Protein AF-A0A6P8Z486-F1 (afdb_monomer_lite)

Sequence (85 aa):
MKPSVPLLVAATLTLLWSAASGDAPTANKCNMVCGRNYDPVCGEDQGVQKTFSNRCMMEYYNCLKGTDFVIVILDECANEEKLPF

pLDDT: mean 78.85, std 20.6, range [38.94, 98.25]

InterPro domains:
  IPR002350 Kazal domain [PF00050] (32-71)
  IPR002350 Kazal domain [PS51465] (24-79)
  IPR002350 Kazal domain [SM00280] (29-77)
  IPR036058 Kazal domain superfamily [SSF100895] (25-77)

Radius of gyration: 22.07 Å; chains: 1; bounding box: 37×38×62 Å

Foldseek 3Di:
DDDDDDPPPPPDPDDPPDDPDPPPPPPPQQPDDDDPAQFWFWWDFPNDIFIDSDPSRVVSCCRVVVTDTDTPGSHGDPPPPPPDD

Secondary structure (DSSP, 8-state):
------TTTTS--SSS----------S-TT----------EEEEETTEEEEESSHHHHHHHHHHHT---EEEESS--TT------

Structure (mmCIF, N/CA/C/O backbone):
data_AF-A0A6P8Z486-F1
#
_entry.id   AF-A0A6P8Z486-F1
#
loop_
_atom_site.group_PDB
_atom_site.id
_atom_site.type_symbol
_atom_site.label_atom_id
_atom_site.label_alt_id
_atom_site.label_comp_id
_atom_site.label_asym_id
_atom_site.label_entity_id
_atom_site.label_seq_id
_atom_site.pdbx_PDB_ins_code
_atom_site.Cartn_x
_atom_site.Cartn_y
_atom_site.Cartn_z
_atom_site.occupancy
_atom_site.B_iso_or_equiv
_atom_site.auth_seq_id
_atom_site.auth_comp_id
_atom_site.auth_asym_id
_atom_site.auth_atom_id
_atom_site.pdbx_PDB_model_num
ATOM 1 N N . MET A 1 1 ? -26.020 -5.622 24.229 1.00 39.22 1 MET A N 1
ATOM 2 C CA . MET A 1 1 ? -26.586 -6.210 25.465 1.00 39.22 1 MET A CA 1
ATOM 3 C C . MET A 1 1 ? -25.487 -6.205 26.516 1.00 39.22 1 MET A C 1
ATOM 5 O O . MET A 1 1 ? -24.462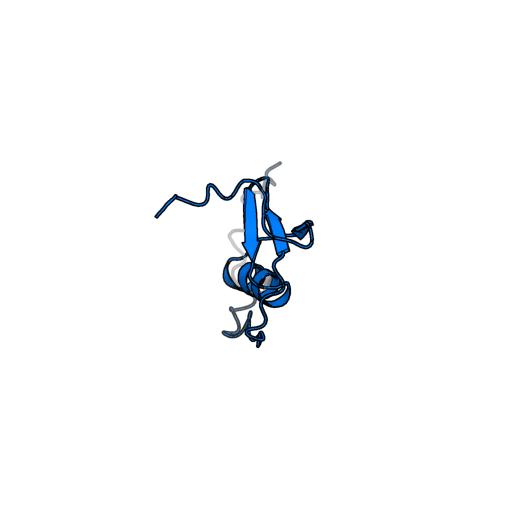 -6.837 26.311 1.00 39.22 1 MET A O 1
ATOM 9 N N . LYS A 1 2 ? -25.623 -5.358 27.538 1.00 38.94 2 LYS A N 1
ATOM 10 C CA . LYS A 1 2 ? -24.589 -5.069 28.545 1.00 38.94 2 LYS A CA 1
ATOM 11 C C . LYS A 1 2 ? -24.694 -6.136 29.647 1.00 38.94 2 LYS A C 1
ATOM 13 O O . LYS A 1 2 ? -25.804 -6.303 30.148 1.00 38.94 2 LYS A O 1
ATOM 18 N N . PRO A 1 3 ? -23.634 -6.890 29.991 1.00 44.25 3 PRO A N 1
ATOM 19 C CA . PRO A 1 3 ? -23.750 -7.916 31.016 1.00 44.25 3 PRO A CA 1
ATOM 20 C C . PRO A 1 3 ? -23.882 -7.243 32.384 1.00 44.25 3 PRO A C 1
ATOM 22 O O . PRO A 1 3 ? -23.040 -6.443 32.791 1.00 44.25 3 PRO A O 1
ATOM 25 N N . SER A 1 4 ? -24.978 -7.542 33.071 1.00 50.31 4 SER A N 1
ATOM 26 C CA . SER A 1 4 ? -25.240 -7.125 34.444 1.00 50.31 4 SER A CA 1
ATOM 27 C C . SER A 1 4 ? -24.312 -7.899 35.379 1.00 50.31 4 SER A C 1
ATOM 29 O O . SER A 1 4 ? -24.594 -9.044 35.725 1.00 50.31 4 SER A O 1
ATOM 31 N N . VAL A 1 5 ? -23.180 -7.304 35.761 1.00 54.38 5 VAL A N 1
ATOM 32 C CA . VAL A 1 5 ? -22.265 -7.898 36.747 1.00 54.38 5 VAL A CA 1
ATOM 33 C C . VAL A 1 5 ? -22.824 -7.611 38.150 1.00 54.38 5 VAL A C 1
ATOM 35 O O . VAL A 1 5 ? -23.001 -6.439 38.489 1.00 54.38 5 VAL A O 1
ATOM 38 N N . PRO A 1 6 ? -23.156 -8.632 38.964 1.00 44.00 6 PRO A N 1
ATOM 39 C CA . PRO A 1 6 ? -23.742 -8.421 40.282 1.00 44.00 6 PRO A CA 1
ATOM 40 C C . PRO A 1 6 ? -22.710 -7.817 41.241 1.00 44.00 6 PRO A C 1
ATOM 42 O O . PRO A 1 6 ? -21.546 -8.213 41.270 1.00 44.00 6 PRO A O 1
ATOM 45 N N . LEU A 1 7 ? -23.171 -6.859 42.046 1.00 48.00 7 LEU A N 1
ATOM 46 C CA . LEU A 1 7 ? -22.401 -5.920 42.873 1.00 48.00 7 LEU A CA 1
ATOM 47 C C . LEU A 1 7 ? -21.536 -6.541 44.001 1.00 48.00 7 LEU A C 1
ATOM 49 O O . LEU A 1 7 ? -21.044 -5.811 44.853 1.00 48.00 7 LEU A O 1
ATOM 53 N N . LEU A 1 8 ? -21.367 -7.866 44.052 1.00 46.94 8 LEU A N 1
ATOM 54 C CA . LEU A 1 8 ? -20.739 -8.574 45.179 1.00 46.94 8 LEU A CA 1
ATOM 55 C C . LEU A 1 8 ? -19.291 -9.028 44.934 1.00 46.94 8 LEU A C 1
ATOM 57 O O . LEU A 1 8 ? -18.631 -9.466 45.871 1.00 46.94 8 LEU A O 1
ATOM 61 N N . VAL A 1 9 ? -18.745 -8.878 43.724 1.00 50.91 9 VAL A N 1
ATOM 62 C CA . VAL A 1 9 ? -17.360 -9.297 43.412 1.00 50.91 9 VAL A CA 1
ATOM 63 C C . VAL A 1 9 ? -16.358 -8.152 43.630 1.00 50.91 9 VAL A C 1
ATOM 65 O O . VAL A 1 9 ? -15.500 -7.886 42.797 1.00 50.91 9 VAL A O 1
ATOM 68 N N . ALA A 1 10 ? -16.488 -7.428 44.744 1.00 51.72 10 ALA A N 1
ATOM 69 C CA . ALA A 1 10 ? -15.589 -6.324 45.104 1.00 51.72 10 ALA A CA 1
ATOM 70 C C . ALA A 1 10 ? -14.637 -6.657 46.273 1.00 51.72 10 ALA A C 1
ATOM 72 O O . ALA A 1 10 ? -13.809 -5.825 46.629 1.00 51.72 10 ALA A O 1
ATOM 73 N N . ALA A 1 11 ? -14.721 -7.858 46.866 1.00 50.91 11 ALA A N 1
ATOM 74 C CA . ALA A 1 11 ? -14.020 -8.190 48.117 1.00 50.91 11 ALA A CA 1
ATOM 75 C C . ALA A 1 11 ? -13.029 -9.375 48.046 1.00 50.91 11 ALA A C 1
ATOM 77 O O . ALA A 1 11 ? -12.555 -9.830 49.082 1.00 50.91 11 ALA A O 1
ATOM 78 N N . THR A 1 12 ? -12.658 -9.854 46.853 1.00 54.75 12 THR A N 1
ATOM 79 C CA . THR A 1 12 ? -11.547 -10.814 46.670 1.00 54.75 12 THR A CA 1
ATOM 80 C C . THR A 1 12 ? -10.495 -10.210 45.747 1.00 54.75 12 THR A C 1
ATOM 82 O O . THR A 1 12 ? -10.395 -10.544 44.565 1.00 54.75 12 THR A O 1
ATOM 85 N N . LEU A 1 13 ? -9.743 -9.249 46.281 1.00 59.44 13 LEU A N 1
ATOM 86 C CA . LEU A 1 13 ? -8.552 -8.721 45.628 1.00 59.44 13 LEU A CA 1
ATOM 87 C C . LEU A 1 13 ? -7.512 -9.852 45.498 1.00 59.44 13 LEU A C 1
ATOM 89 O O . LEU A 1 13 ? -7.239 -10.555 46.465 1.00 59.44 13 LEU A O 1
ATOM 93 N N . THR A 1 14 ? -6.927 -9.969 44.304 1.00 56.41 14 THR A N 1
ATOM 94 C CA . THR A 1 14 ? -5.700 -10.717 43.969 1.00 56.41 14 THR A CA 1
ATOM 95 C C . THR A 1 14 ? -5.731 -12.238 44.159 1.00 56.41 14 THR A C 1
ATOM 97 O O . THR A 1 14 ? -5.396 -12.715 45.232 1.00 56.41 14 THR A O 1
ATOM 100 N N . LEU A 1 15 ? -6.056 -12.984 43.092 1.00 60.84 15 LEU A N 1
ATOM 101 C CA . LEU A 1 15 ? -5.392 -14.221 42.616 1.00 60.84 15 LEU A CA 1
ATOM 102 C C . LEU A 1 15 ? -6.364 -14.971 41.679 1.00 60.84 15 LEU A C 1
ATOM 104 O O . LEU A 1 15 ? -7.254 -15.650 42.169 1.00 60.84 15 LEU A O 1
ATOM 108 N N . LEU A 1 16 ? -6.145 -14.893 40.355 1.00 62.62 16 LEU A N 1
ATOM 109 C CA . LEU A 1 16 ? -6.836 -15.630 39.262 1.00 62.62 16 LEU A CA 1
ATOM 110 C C . LEU A 1 16 ? -7.843 -14.850 38.379 1.00 62.62 16 LEU A C 1
ATOM 112 O O . LEU A 1 16 ? -8.825 -15.404 37.902 1.00 62.62 16 LEU A O 1
ATOM 116 N N . TRP A 1 17 ? -7.528 -13.604 38.018 1.00 55.56 17 TRP A N 1
ATOM 117 C CA . TRP A 1 17 ? -7.629 -13.204 36.602 1.00 55.56 17 TRP A CA 1
ATOM 118 C C . TRP A 1 17 ? -6.312 -12.537 36.233 1.00 55.56 17 TRP A C 1
ATOM 120 O O . TRP A 1 17 ? -6.178 -11.316 36.203 1.00 55.56 17 TRP A O 1
ATOM 130 N N . SER A 1 18 ? -5.303 -13.360 35.981 1.00 52.44 18 SER A N 1
ATOM 131 C CA . SER A 1 18 ? -4.107 -12.898 35.294 1.00 52.44 18 SER A CA 1
ATOM 132 C C . SER A 1 18 ? -4.309 -13.100 33.796 1.00 52.44 18 SER A C 1
ATOM 134 O O . SER A 1 18 ? -4.603 -14.204 33.355 1.00 52.44 18 SER A O 1
ATOM 136 N N . ALA A 1 19 ? -4.134 -12.000 33.062 1.00 58.50 19 ALA A N 1
ATOM 137 C CA . ALA A 1 19 ? -3.913 -11.912 31.622 1.00 58.50 19 ALA A CA 1
ATOM 138 C C . ALA A 1 19 ? -5.064 -12.368 30.702 1.00 58.50 19 ALA A C 1
ATOM 140 O O . ALA A 1 19 ? -5.035 -13.449 30.126 1.00 58.50 19 ALA A O 1
ATOM 141 N N . ALA A 1 20 ? -5.993 -11.451 30.403 1.00 53.72 20 ALA A N 1
ATOM 142 C CA . ALA A 1 20 ? -6.240 -11.236 28.979 1.00 53.72 20 ALA A CA 1
ATOM 143 C C . ALA A 1 20 ? -5.025 -10.445 28.495 1.00 53.72 20 ALA A C 1
ATOM 145 O O . ALA A 1 20 ? -4.835 -9.295 28.893 1.00 53.72 20 ALA A O 1
ATOM 146 N N . SER A 1 21 ? -4.135 -11.127 27.786 1.00 56.12 21 SER A N 1
ATOM 147 C CA . SER A 1 21 ? -2.939 -10.586 27.159 1.00 56.12 21 SER A CA 1
ATOM 148 C C . SER A 1 21 ? -3.338 -9.369 26.329 1.00 56.12 21 SER A C 1
ATOM 150 O O . SER A 1 21 ? -3.806 -9.484 25.202 1.00 56.12 21 SER A O 1
ATOM 152 N N . GLY A 1 22 ? -3.179 -8.177 26.899 1.00 57.91 22 GLY A N 1
ATOM 153 C CA . GLY A 1 22 ? -2.914 -7.017 26.077 1.00 57.91 22 GLY A CA 1
ATOM 154 C C . GLY A 1 22 ? -1.542 -7.279 25.494 1.00 57.91 22 GLY A C 1
ATOM 155 O O . GLY A 1 22 ? -0.555 -7.131 26.213 1.00 57.91 22 GLY A O 1
ATOM 156 N N . ASP A 1 23 ? -1.483 -7.750 24.249 1.00 54.09 23 ASP A N 1
ATOM 157 C CA . ASP A 1 23 ? -0.252 -7.727 23.476 1.00 54.09 23 ASP A CA 1
ATOM 158 C C . ASP A 1 23 ? 0.261 -6.290 23.534 1.00 54.09 23 ASP A C 1
ATOM 160 O O . ASP A 1 23 ? -0.240 -5.395 22.844 1.00 54.09 23 ASP A O 1
ATOM 164 N N . ALA A 1 24 ? 1.231 -6.051 24.421 1.00 60.28 24 ALA A N 1
ATOM 165 C CA . ALA A 1 24 ? 2.028 -4.844 24.390 1.00 60.28 24 ALA A CA 1
ATOM 166 C C . ALA A 1 24 ? 2.475 -4.683 22.932 1.00 60.28 24 ALA A C 1
ATOM 168 O O . ALA A 1 24 ? 2.893 -5.678 22.330 1.00 60.28 24 ALA A O 1
ATOM 169 N N . PRO A 1 25 ? 2.332 -3.498 22.315 1.00 58.16 25 PRO A N 1
ATOM 170 C CA . PRO A 1 25 ? 2.685 -3.331 20.921 1.00 58.16 25 PRO A CA 1
ATOM 171 C C . PRO A 1 25 ? 4.183 -3.595 20.797 1.00 58.16 25 PRO A C 1
ATOM 173 O O . PRO A 1 25 ? 5.011 -2.744 21.109 1.00 58.16 25 PRO A O 1
ATOM 176 N N . THR A 1 26 ? 4.537 -4.804 20.362 1.00 55.44 26 THR A N 1
ATOM 177 C CA . THR A 1 26 ? 5.863 -5.102 19.852 1.00 55.44 26 THR A CA 1
ATOM 178 C C . THR A 1 26 ? 6.087 -4.094 18.738 1.00 55.44 26 THR A C 1
ATOM 180 O O . THR A 1 26 ? 5.300 -3.989 17.796 1.00 55.44 26 THR A O 1
ATOM 183 N N . ALA A 1 27 ? 7.094 -3.252 18.927 1.00 60.84 27 ALA A N 1
ATOM 184 C CA . ALA A 1 27 ? 7.319 -2.030 18.173 1.00 60.84 27 ALA A CA 1
ATOM 185 C C . ALA A 1 27 ? 7.801 -2.279 16.727 1.00 60.84 27 ALA A C 1
ATOM 187 O O . ALA A 1 27 ? 8.720 -1.612 16.281 1.00 60.84 27 ALA A O 1
ATOM 188 N N . ASN A 1 28 ? 7.211 -3.237 15.999 1.00 62.16 28 ASN A N 1
ATOM 189 C CA . ASN A 1 28 ? 7.538 -3.602 14.616 1.00 62.16 28 ASN A CA 1
ATOM 190 C C . ASN A 1 28 ? 6.355 -4.300 13.907 1.00 62.16 28 ASN A C 1
ATOM 192 O O . ASN A 1 28 ? 6.531 -5.345 13.286 1.00 62.16 28 ASN A O 1
ATOM 196 N N . LYS A 1 29 ? 5.122 -3.781 13.999 1.00 73.88 29 LYS A N 1
ATOM 197 C CA . LYS A 1 29 ? 3.971 -4.458 13.360 1.00 73.88 29 LYS A CA 1
ATOM 198 C C . LYS A 1 29 ? 3.992 -4.404 11.824 1.00 73.88 29 LYS A C 1
ATOM 200 O O . LYS A 1 29 ? 3.405 -5.273 11.196 1.00 73.88 29 LYS A O 1
ATOM 205 N N . CYS A 1 30 ? 4.715 -3.452 11.227 1.00 88.00 30 CYS A N 1
ATOM 206 C CA . CYS A 1 30 ? 4.687 -3.189 9.783 1.00 88.00 30 CYS A CA 1
ATOM 207 C C . CYS A 1 30 ? 6.085 -3.127 9.159 1.00 88.00 30 CYS A C 1
ATOM 209 O O . CYS A 1 30 ? 6.420 -2.166 8.475 1.00 88.00 30 CYS A O 1
ATOM 211 N N . ASN A 1 31 ? 6.931 -4.128 9.407 1.00 87.44 31 ASN A N 1
ATOM 212 C CA . ASN A 1 31 ? 8.269 -4.197 8.811 1.00 87.44 31 ASN A CA 1
ATOM 213 C C . ASN A 1 31 ? 8.227 -4.818 7.399 1.00 87.44 31 ASN A C 1
ATOM 215 O O . ASN A 1 31 ? 8.745 -5.913 7.180 1.00 87.44 31 ASN A O 1
ATOM 219 N N . MET A 1 32 ? 7.569 -4.137 6.456 1.00 88.44 32 MET A N 1
ATOM 220 C CA . MET A 1 32 ? 7.511 -4.537 5.045 1.00 88.44 32 MET A CA 1
ATOM 221 C C . MET A 1 32 ? 8.438 -3.666 4.197 1.00 88.44 32 MET A C 1
ATOM 223 O O . MET A 1 32 ? 8.500 -2.451 4.372 1.00 88.44 32 MET A O 1
ATOM 227 N N . VAL A 1 33 ? 9.144 -4.293 3.257 1.00 93.50 33 VAL A N 1
ATOM 228 C CA . VAL A 1 33 ? 9.975 -3.602 2.267 1.00 93.50 33 VAL A CA 1
ATOM 229 C C . VAL A 1 33 ? 9.256 -3.666 0.928 1.00 93.50 33 VAL A C 1
ATOM 231 O O . VAL A 1 33 ? 9.087 -4.748 0.372 1.00 93.50 33 VAL A O 1
ATOM 234 N N . CYS A 1 34 ? 8.854 -2.509 0.407 1.00 96.12 34 CYS A N 1
ATOM 235 C CA . CYS A 1 34 ? 8.210 -2.407 -0.897 1.00 96.12 34 CYS A CA 1
ATOM 236 C C . CYS A 1 34 ? 9.170 -1.867 -1.956 1.00 96.12 34 CYS A C 1
ATOM 238 O O . CYS A 1 3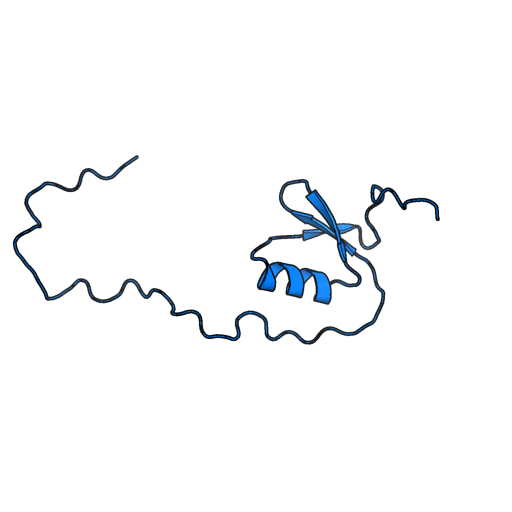4 ? 9.977 -0.969 -1.699 1.00 96.12 34 CYS A O 1
ATOM 240 N N . GLY A 1 35 ? 9.057 -2.412 -3.168 1.00 95.62 35 GLY A N 1
ATOM 241 C CA . GLY A 1 35 ? 9.709 -1.859 -4.347 1.00 95.62 35 GLY A CA 1
ATOM 242 C C . GLY A 1 35 ? 9.151 -0.481 -4.714 1.00 95.62 35 GLY A C 1
ATOM 243 O O . GLY A 1 35 ? 8.068 -0.082 -4.281 1.00 95.62 35 GLY A O 1
ATOM 244 N N . ARG A 1 36 ? 9.905 0.250 -5.541 1.00 94.94 36 ARG A N 1
ATOM 245 C CA . ARG A 1 36 ? 9.492 1.544 -6.119 1.00 94.94 36 ARG A CA 1
ATOM 246 C C . ARG A 1 36 ? 8.864 1.402 -7.512 1.00 94.94 36 ARG A C 1
ATOM 248 O O . ARG A 1 36 ? 8.787 2.381 -8.246 1.00 94.94 36 ARG A O 1
ATOM 255 N N . ASN A 1 37 ? 8.481 0.187 -7.897 1.00 97.56 37 ASN A N 1
ATOM 256 C CA . ASN A 1 37 ? 7.768 -0.081 -9.141 1.00 97.56 37 ASN A CA 1
ATOM 257 C C . ASN A 1 37 ? 6.391 0.590 -9.116 1.00 97.56 37 ASN A C 1
ATOM 259 O O . ASN A 1 37 ? 5.715 0.586 -8.082 1.00 97.56 37 ASN A O 1
ATOM 263 N N . TYR A 1 38 ? 6.014 1.165 -10.254 1.00 97.31 38 TYR A N 1
ATOM 264 C CA . TYR A 1 38 ? 4.712 1.778 -10.452 1.00 97.31 38 TYR A CA 1
ATOM 265 C C . TYR A 1 38 ? 3.812 0.804 -11.209 1.00 97.31 38 TYR A C 1
ATOM 267 O O . TYR A 1 38 ? 3.884 0.720 -12.430 1.00 97.31 38 TYR A O 1
ATOM 275 N N . ASP A 1 39 ? 3.009 0.063 -10.453 1.00 97.88 39 ASP A N 1
ATOM 276 C CA . ASP A 1 39 ? 2.006 -0.888 -10.934 1.00 97.88 39 ASP A CA 1
ATOM 277 C C . ASP A 1 39 ? 0.704 -0.578 -10.179 1.00 97.88 39 ASP A C 1
ATOM 279 O O . ASP A 1 39 ? 0.397 -1.252 -9.187 1.00 97.88 39 ASP A O 1
ATOM 283 N N . PRO A 1 40 ? 0.013 0.521 -10.539 1.00 97.81 40 PRO A N 1
ATOM 284 C CA . PRO A 1 40 ? -0.998 1.130 -9.690 1.00 97.81 40 PRO A CA 1
ATOM 285 C C . PRO A 1 40 ? -2.179 0.198 -9.429 1.00 97.81 40 PRO A C 1
ATOM 287 O O . PRO A 1 40 ? -2.562 -0.619 -10.264 1.00 97.81 40 PRO A O 1
ATOM 290 N N . VAL A 1 41 ? -2.761 0.337 -8.241 1.00 98.00 41 VAL A N 1
ATOM 291 C CA . VAL A 1 41 ? -3.978 -0.373 -7.843 1.00 98.00 41 VAL A CA 1
ATOM 292 C C . VAL A 1 41 ? -4.931 0.585 -7.146 1.00 98.00 41 VAL A C 1
ATOM 294 O O . VAL A 1 41 ? -4.513 1.383 -6.304 1.00 98.00 41 VAL A O 1
ATOM 297 N N . CYS A 1 42 ? -6.215 0.478 -7.457 1.00 98.00 42 CYS A N 1
ATOM 298 C CA . CYS A 1 42 ? -7.274 1.181 -6.761 1.00 98.00 42 CYS A CA 1
ATOM 299 C C . CYS A 1 42 ? -7.746 0.287 -5.623 1.00 98.00 42 CYS A C 1
ATOM 301 O O . CYS A 1 42 ? -8.257 -0.813 -5.861 1.00 98.00 42 CYS A O 1
ATOM 303 N N . GLY A 1 43 ? -7.537 0.743 -4.392 1.00 97.38 43 GLY A N 1
ATOM 304 C CA . GLY A 1 43 ? -8.084 0.115 -3.201 1.00 97.38 43 GLY A CA 1
ATOM 305 C C . GLY A 1 43 ? -9.379 0.796 -2.774 1.00 97.38 43 GLY A C 1
ATOM 306 O O . GLY A 1 43 ? -9.492 2.014 -2.898 1.00 97.38 43 GLY A O 1
ATOM 307 N N . GLU A 1 44 ? -10.307 0.042 -2.195 1.00 97.31 44 GLU A N 1
ATOM 308 C CA . GLU A 1 44 ? -11.485 0.568 -1.505 1.00 97.31 44 GLU A CA 1
ATOM 309 C C . GLU A 1 44 ? -11.503 0.101 -0.045 1.00 97.31 44 GLU A C 1
ATOM 311 O O . GLU A 1 44 ? -11.310 -1.082 0.225 1.00 97.31 44 GLU A O 1
ATOM 316 N N . ASP A 1 45 ? -11.735 1.023 0.889 1.00 97.25 45 ASP A N 1
ATOM 317 C CA . ASP A 1 45 ? -12.003 0.737 2.303 1.00 97.25 45 ASP A CA 1
ATOM 318 C C . ASP A 1 45 ? -13.241 1.531 2.729 1.00 97.25 45 ASP A C 1
ATOM 320 O O . ASP A 1 45 ? -13.268 2.759 2.627 1.00 97.25 45 ASP A O 1
ATOM 324 N N . GLN A 1 46 ? -14.297 0.838 3.157 1.00 95.56 46 GLN A N 1
ATOM 325 C CA . GLN A 1 46 ? -15.563 1.452 3.593 1.00 95.56 46 GLN A CA 1
ATOM 326 C C . GLN A 1 46 ? -16.164 2.454 2.579 1.00 95.56 46 GLN A C 1
ATOM 328 O O . GLN A 1 46 ? -16.713 3.489 2.960 1.00 95.56 46 GLN A O 1
ATOM 333 N N . GLY A 1 47 ? -16.065 2.155 1.279 1.00 93.56 47 GLY A N 1
ATOM 334 C CA . GLY A 1 47 ? -16.568 3.008 0.194 1.00 93.56 47 GLY A CA 1
ATOM 335 C C . GLY A 1 47 ? -15.661 4.188 -0.176 1.00 93.56 47 GLY A C 1
ATOM 336 O O . GLY A 1 47 ? -15.995 4.955 -1.080 1.00 93.56 47 GLY A O 1
ATOM 337 N N . VAL A 1 48 ? -14.512 4.349 0.490 1.00 94.00 48 VAL A N 1
ATOM 338 C CA . VAL A 1 48 ? -13.477 5.318 0.112 1.00 94.00 48 VAL A CA 1
ATOM 339 C C . VAL A 1 48 ? -12.493 4.641 -0.828 1.00 94.00 48 VAL A C 1
ATOM 341 O O . VAL A 1 48 ? -11.858 3.660 -0.455 1.00 94.00 48 VAL A O 1
ATOM 344 N N . GLN A 1 49 ? -12.332 5.196 -2.027 1.00 95.31 49 GLN A N 1
ATOM 345 C CA . GLN A 1 49 ? -11.363 4.720 -3.012 1.00 95.31 49 GLN A CA 1
ATOM 346 C C . GLN A 1 49 ? -10.051 5.503 -2.923 1.00 95.31 49 GLN A C 1
ATOM 348 O O . GLN A 1 49 ? -10.049 6.705 -2.644 1.00 95.31 49 GLN A O 1
ATOM 353 N N . LYS A 1 50 ? -8.930 4.818 -3.153 1.00 95.75 50 LYS A N 1
ATOM 354 C CA . LYS A 1 50 ? -7.591 5.409 -3.167 1.00 95.75 50 LYS A CA 1
ATOM 355 C C . LYS A 1 50 ? -6.648 4.642 -4.085 1.00 95.75 50 LYS A C 1
ATOM 357 O O . LYS A 1 50 ? -6.553 3.417 -3.987 1.00 95.75 50 LYS A O 1
ATOM 362 N N . THR A 1 51 ? -5.883 5.362 -4.902 1.00 97.50 51 THR A N 1
ATOM 363 C CA . THR A 1 51 ? -4.795 4.767 -5.684 1.00 97.50 51 THR A CA 1
ATOM 364 C C . THR A 1 51 ? -3.564 4.510 -4.811 1.00 97.50 51 THR A C 1
ATOM 366 O O . THR A 1 51 ? -3.112 5.370 -4.048 1.00 97.50 51 THR A O 1
ATOM 369 N N . PHE A 1 52 ? -2.963 3.332 -4.964 1.00 97.50 52 PHE A N 1
ATOM 370 C CA . PHE A 1 52 ? -1.666 2.970 -4.398 1.00 97.50 52 PHE A CA 1
ATOM 371 C C . PHE A 1 52 ? -0.683 2.660 -5.524 1.00 97.50 52 PHE A C 1
ATOM 373 O O . PHE A 1 52 ? -1.039 1.996 -6.490 1.00 97.50 52 PHE A O 1
ATOM 380 N N . SER A 1 53 ? 0.575 3.094 -5.384 1.00 97.94 53 SER A N 1
ATOM 381 C CA . SER A 1 53 ? 1.608 2.933 -6.425 1.00 97.94 53 SER A CA 1
ATOM 382 C C . SER A 1 53 ? 1.896 1.478 -6.798 1.00 97.94 53 SER A C 1
ATOM 384 O O . SER A 1 53 ? 2.398 1.218 -7.885 1.00 97.94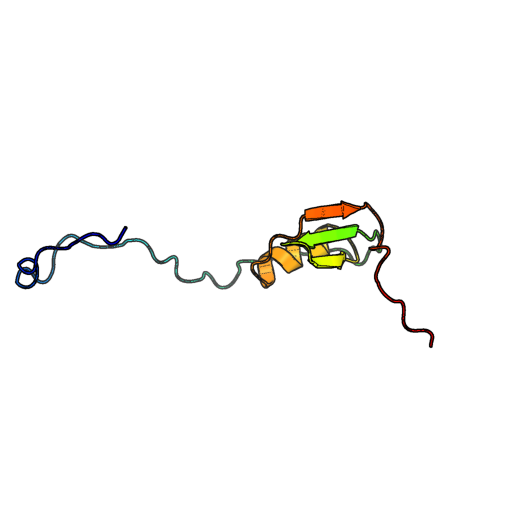 53 SER A O 1
ATOM 386 N N . ASN A 1 54 ? 1.630 0.549 -5.879 1.00 98.00 54 ASN A N 1
ATOM 387 C CA . ASN A 1 54 ? 1.580 -0.886 -6.117 1.00 98.00 54 ASN A CA 1
ATOM 388 C C . ASN A 1 54 ? 0.862 -1.590 -4.955 1.00 98.00 54 ASN A C 1
ATOM 390 O O . ASN A 1 54 ? 0.624 -1.000 -3.895 1.00 98.00 54 ASN A O 1
ATOM 394 N N . ARG A 1 55 ? 0.563 -2.881 -5.136 1.00 98.25 55 ARG A N 1
ATOM 395 C CA . ARG A 1 55 ? -0.053 -3.746 -4.114 1.00 98.25 55 ARG A CA 1
ATOM 396 C C . ARG A 1 55 ? 0.690 -3.732 -2.775 1.00 98.25 55 ARG A C 1
ATOM 398 O O . ARG A 1 55 ? 0.048 -3.618 -1.738 1.00 98.25 55 ARG A O 1
ATOM 405 N N . CYS A 1 56 ? 2.021 -3.825 -2.786 1.00 98.12 56 CYS A N 1
ATOM 406 C CA . CYS A 1 56 ? 2.806 -3.851 -1.547 1.00 98.12 56 CYS A CA 1
ATOM 407 C C . CYS A 1 56 ? 2.596 -2.568 -0.738 1.00 98.12 56 CYS A C 1
ATOM 409 O O . CYS A 1 56 ? 2.389 -2.612 0.471 1.00 98.12 56 CYS A O 1
ATOM 411 N N . MET A 1 57 ? 2.589 -1.414 -1.411 1.00 98.00 57 MET A N 1
ATOM 412 C CA . MET A 1 57 ? 2.351 -0.126 -0.762 1.00 98.00 57 MET A CA 1
ATOM 413 C C . MET A 1 57 ? 0.945 -0.024 -0.155 1.00 98.00 57 MET A C 1
ATOM 415 O O . MET A 1 57 ? 0.794 0.617 0.884 1.00 98.00 57 MET A O 1
ATOM 419 N N . MET A 1 58 ? -0.064 -0.666 -0.754 1.00 98.25 58 MET A N 1
ATOM 420 C CA . MET A 1 58 ? -1.409 -0.765 -0.174 1.00 98.25 58 MET A CA 1
ATOM 421 C C . MET A 1 58 ? -1.407 -1.595 1.114 1.00 98.25 58 MET A C 1
ATOM 423 O O . MET A 1 58 ? -1.893 -1.137 2.144 1.00 98.25 58 MET A O 1
ATOM 427 N N . GLU A 1 59 ? -0.806 -2.784 1.088 1.00 97.25 59 GLU A N 1
ATOM 428 C CA . GLU A 1 59 ? -0.715 -3.663 2.263 1.00 97.25 59 GLU A CA 1
ATOM 429 C C . GLU A 1 59 ? 0.076 -2.998 3.400 1.00 97.25 59 GLU A C 1
ATOM 431 O O . GLU A 1 59 ? -0.330 -3.025 4.566 1.00 97.25 59 GLU A O 1
ATOM 436 N N . TYR A 1 60 ? 1.169 -2.315 3.057 1.00 96.56 60 TYR A N 1
ATOM 437 C CA . TYR A 1 60 ? 1.941 -1.508 3.996 1.00 96.56 60 TYR A CA 1
ATOM 438 C C . TYR A 1 60 ? 1.111 -0.385 4.615 1.00 96.56 60 TYR A C 1
ATOM 440 O O . TYR A 1 60 ? 1.162 -0.173 5.829 1.00 96.56 60 TYR A O 1
ATOM 448 N N . TYR A 1 61 ? 0.311 0.309 3.805 1.00 96.38 61 TYR A N 1
ATOM 449 C CA . TYR A 1 61 ? -0.590 1.348 4.287 1.00 96.38 61 TYR A CA 1
ATOM 450 C C . TYR A 1 61 ? -1.642 0.784 5.248 1.00 96.38 61 TYR A C 1
ATOM 452 O O . TYR A 1 61 ? -1.797 1.334 6.339 1.00 96.38 61 TYR A O 1
ATOM 460 N N . ASN A 1 62 ? -2.283 -0.336 4.896 1.00 96.88 62 ASN A N 1
ATOM 461 C CA . ASN A 1 62 ? -3.242 -1.035 5.757 1.00 96.88 62 ASN A CA 1
ATOM 462 C C . ASN A 1 62 ? -2.640 -1.371 7.113 1.00 96.88 62 ASN A C 1
ATOM 464 O O . ASN A 1 62 ? -3.204 -1.020 8.149 1.00 96.88 62 ASN A O 1
ATOM 468 N N . CYS A 1 63 ? -1.440 -1.948 7.118 1.00 95.81 63 CYS A N 1
ATOM 469 C CA . CYS A 1 63 ? -0.746 -2.253 8.358 1.00 95.81 63 CYS A CA 1
ATOM 470 C C . CYS A 1 63 ? -0.478 -0.995 9.197 1.00 95.81 63 CYS A C 1
ATOM 472 O O . CYS A 1 63 ? -0.780 -0.962 10.391 1.00 95.81 63 CYS A O 1
ATOM 474 N N . LEU A 1 64 ? 0.090 0.052 8.588 1.00 93.50 64 LEU A N 1
ATOM 475 C CA . LEU A 1 64 ? 0.480 1.265 9.310 1.00 93.50 64 LEU A CA 1
ATOM 476 C C . LEU A 1 64 ? -0.708 2.058 9.851 1.00 93.50 64 LEU A C 1
ATOM 478 O O . LEU A 1 64 ? -0.576 2.741 10.869 1.00 93.50 64 LEU A O 1
ATOM 482 N N . LYS A 1 65 ? -1.824 2.062 9.122 1.00 94.75 65 LYS A N 1
ATOM 483 C CA . LYS A 1 65 ? -2.988 2.902 9.416 1.00 94.75 65 LYS A CA 1
ATOM 484 C C . LYS A 1 65 ? -4.119 2.146 10.097 1.00 94.75 65 LYS A C 1
ATOM 486 O O . LYS A 1 65 ? -5.016 2.799 10.618 1.00 94.75 65 LYS A O 1
ATOM 491 N N . GLY A 1 66 ? -4.056 0.816 10.141 1.00 93.94 66 GLY A N 1
ATOM 492 C CA . GLY A 1 66 ? -5.163 -0.013 10.610 1.00 93.94 66 GLY A CA 1
ATOM 493 C C . GLY A 1 66 ? -6.388 0.091 9.700 1.00 93.94 66 GLY A C 1
ATOM 494 O O . GLY A 1 66 ? -7.506 0.041 10.199 1.00 93.94 66 GLY A O 1
ATOM 495 N N . THR A 1 67 ? -6.169 0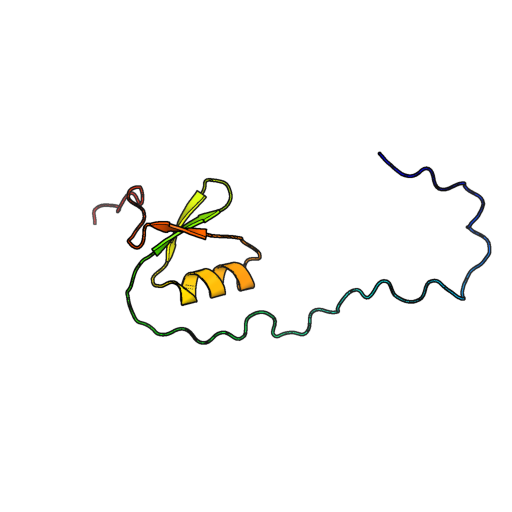.304 8.399 1.00 96.19 67 THR A N 1
ATOM 496 C CA . THR A 1 67 ? -7.215 0.326 7.362 1.00 96.19 67 THR A CA 1
ATOM 497 C C . THR A 1 67 ? -7.307 -1.032 6.678 1.00 96.19 67 THR A C 1
ATOM 499 O O . THR A 1 67 ? -6.389 -1.845 6.811 1.00 96.19 67 THR A O 1
ATOM 502 N N . ASP A 1 68 ? -8.373 -1.260 5.916 1.00 97.31 68 ASP A N 1
ATOM 503 C CA . ASP A 1 68 ? -8.608 -2.527 5.212 1.00 97.31 68 ASP A CA 1
ATOM 504 C C . ASP A 1 68 ? -8.893 -2.311 3.719 1.00 97.31 68 ASP A C 1
ATOM 506 O O . ASP A 1 68 ? -9.858 -2.822 3.160 1.00 97.31 68 ASP A O 1
ATOM 510 N N . PHE A 1 69 ? -8.042 -1.526 3.049 1.00 98.06 69 PHE A N 1
ATOM 511 C CA . PHE A 1 69 ? -8.157 -1.324 1.605 1.00 98.06 69 PHE A CA 1
ATOM 512 C C . PHE A 1 69 ? -8.015 -2.653 0.864 1.00 98.06 69 PHE A C 1
ATOM 514 O O . PHE A 1 69 ? -6.978 -3.317 0.960 1.00 98.06 69 PHE A O 1
ATOM 521 N N . VAL A 1 70 ? -9.033 -2.998 0.080 1.00 98.06 70 VAL A N 1
ATOM 522 C CA . VAL A 1 70 ? -9.031 -4.141 -0.836 1.00 98.06 70 VAL A CA 1
ATOM 523 C C . VAL A 1 70 ? -8.958 -3.652 -2.272 1.00 98.06 70 VAL A C 1
ATOM 525 O O . VAL A 1 70 ? -9.587 -2.664 -2.634 1.00 98.06 70 VAL A O 1
ATOM 528 N N . ILE A 1 71 ? -8.187 -4.340 -3.112 1.00 98.19 71 ILE A N 1
ATOM 529 C CA . ILE A 1 71 ? -8.049 -3.944 -4.516 1.00 98.19 71 ILE A CA 1
ATOM 530 C C . ILE A 1 71 ? -9.363 -4.193 -5.249 1.00 98.19 71 ILE A C 1
ATOM 532 O O . ILE A 1 71 ? -9.823 -5.333 -5.324 1.00 98.19 71 ILE A O 1
A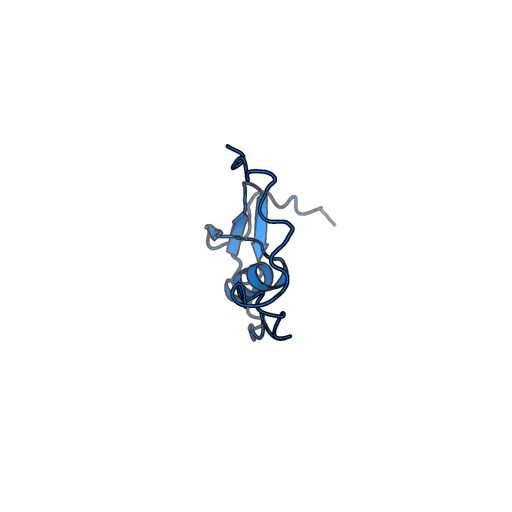TOM 536 N N . VAL A 1 72 ? -9.903 -3.136 -5.847 1.00 97.75 72 VAL A N 1
ATOM 537 C CA . VAL A 1 72 ? -11.094 -3.172 -6.703 1.00 97.75 72 VAL A CA 1
ATOM 538 C C . VAL A 1 72 ? -10.739 -3.048 -8.186 1.00 97.75 72 VAL A C 1
ATOM 540 O O . VAL A 1 72 ? -11.425 -3.626 -9.026 1.00 97.75 72 VAL A O 1
ATOM 543 N N . ILE A 1 73 ? -9.643 -2.355 -8.521 1.00 96.56 73 ILE A N 1
ATOM 544 C CA . ILE A 1 73 ? -9.158 -2.177 -9.901 1.00 96.56 73 ILE A CA 1
ATOM 545 C C . ILE A 1 73 ? -7.633 -2.360 -9.921 1.00 96.56 73 ILE A C 1
ATOM 547 O O . ILE A 1 73 ? -6.927 -1.831 -9.064 1.00 96.56 73 ILE A O 1
ATOM 551 N N . LEU A 1 74 ? -7.116 -3.107 -10.904 1.00 96.56 74 LEU A N 1
ATOM 552 C CA . LEU A 1 74 ? -5.672 -3.265 -11.165 1.00 96.56 74 LEU A CA 1
ATOM 553 C C . LEU A 1 74 ? -5.120 -2.105 -12.015 1.00 96.56 74 LEU A C 1
ATOM 555 O O . LEU A 1 74 ? -4.439 -2.325 -13.012 1.00 96.56 74 LEU A O 1
ATOM 559 N N . ASP A 1 75 ? -5.507 -0.893 -11.639 1.00 95.81 75 ASP A N 1
ATOM 560 C CA . ASP A 1 75 ? -5.108 0.388 -12.218 1.00 95.81 75 ASP A CA 1
ATOM 561 C C . ASP A 1 75 ? -5.448 1.491 -11.195 1.00 95.81 75 ASP A C 1
ATOM 563 O O . ASP A 1 75 ? -5.959 1.197 -10.112 1.00 95.81 75 ASP A O 1
ATOM 567 N N . GLU A 1 76 ? -5.193 2.755 -11.508 1.00 96.31 76 GLU A N 1
ATOM 568 C CA . GLU A 1 76 ? -5.593 3.908 -10.693 1.00 96.31 76 GLU A CA 1
ATOM 569 C C . GLU A 1 76 ? -7.124 4.012 -10.522 1.00 96.31 76 GLU A C 1
ATOM 571 O O . GLU A 1 76 ? -7.908 3.540 -11.352 1.00 96.31 76 GLU A O 1
ATOM 576 N N . CYS A 1 77 ? -7.581 4.666 -9.450 1.00 94.94 77 CYS A N 1
ATOM 577 C CA . CYS A 1 77 ? -9.003 4.963 -9.282 1.00 94.94 77 CYS A CA 1
ATOM 578 C C . CYS A 1 77 ? -9.461 6.019 -10.304 1.00 94.94 77 CYS A C 1
ATOM 580 O O . CYS A 1 77 ? -8.832 7.061 -10.480 1.00 94.94 77 CYS A O 1
ATOM 582 N N . ALA A 1 78 ? -10.597 5.785 -10.966 1.00 86.94 78 ALA A N 1
ATOM 583 C CA . ALA A 1 78 ? -11.096 6.661 -12.036 1.00 86.94 78 ALA A CA 1
ATOM 584 C C . ALA A 1 78 ? -11.571 8.046 -11.550 1.00 86.94 78 ALA A C 1
ATOM 586 O O . ALA A 1 78 ? -11.695 8.979 -12.340 1.00 86.94 78 ALA A O 1
ATOM 587 N N . ASN A 1 79 ? -11.871 8.170 -10.259 1.00 72.31 79 ASN A N 1
ATOM 588 C CA . ASN A 1 79 ? -12.412 9.357 -9.599 1.00 72.31 79 ASN A CA 1
ATOM 589 C C . ASN A 1 79 ? -11.353 10.174 -8.847 1.00 72.31 79 ASN A C 1
ATOM 591 O O . ASN A 1 79 ? -11.709 11.050 -8.057 1.00 72.31 79 ASN A O 1
ATOM 595 N N . GLU A 1 80 ? -10.064 9.924 -9.081 1.00 65.00 80 GLU A N 1
ATOM 596 C CA . GLU A 1 80 ? -9.040 10.876 -8.667 1.00 65.00 80 GLU A CA 1
ATOM 597 C C . GLU A 1 80 ? -9.160 12.083 -9.593 1.00 65.00 80 GLU A C 1
ATOM 599 O O . GLU A 1 80 ? -8.701 12.053 -10.734 1.00 65.00 80 GLU A O 1
ATOM 604 N N . GLU A 1 81 ? -9.863 13.117 -9.127 1.00 61.78 81 GLU A N 1
ATOM 605 C CA . GLU A 1 81 ? -9.961 14.424 -9.770 1.00 61.78 81 GLU A CA 1
ATOM 606 C C . GLU A 1 81 ? -8.535 14.977 -9.894 1.00 61.78 81 GLU A C 1
ATOM 608 O O . GLU A 1 81 ? -8.018 15.661 -9.011 1.00 61.78 81 GLU A O 1
ATOM 613 N N . LYS A 1 82 ? -7.841 14.552 -10.958 1.00 60.44 82 LYS A N 1
ATOM 614 C CA . LYS A 1 82 ? -6.491 14.965 -11.323 1.00 60.44 82 LYS A CA 1
ATOM 615 C C . LYS A 1 82 ? -6.575 16.462 -11.552 1.00 60.44 82 LYS A C 1
ATOM 617 O O . LYS A 1 82 ? -6.986 16.903 -12.623 1.00 60.44 82 LYS A O 1
ATOM 622 N N . LEU A 1 83 ? -6.258 17.222 -10.504 1.00 49.44 83 LEU A N 1
ATOM 623 C CA . LEU A 1 83 ? -6.219 18.674 -10.546 1.00 49.44 83 LEU A CA 1
ATOM 624 C C . LEU A 1 83 ? -5.382 19.081 -11.767 1.00 49.44 83 LEU A C 1
ATOM 626 O O . LEU A 1 83 ? -4.226 18.656 -11.866 1.00 49.44 83 LEU A O 1
ATOM 630 N N . PRO A 1 84 ? -5.950 19.838 -12.720 1.00 64.94 84 PRO A N 1
ATOM 631 C CA . PRO A 1 84 ? -5.169 20.360 -13.824 1.00 64.94 84 PRO A CA 1
ATOM 632 C C . PRO A 1 84 ? -4.122 21.318 -13.247 1.00 64.94 84 PRO A C 1
ATOM 634 O O . PRO A 1 84 ? -4.449 22.166 -12.415 1.00 64.94 84 PRO A O 1
ATOM 637 N N . PHE A 1 85 ? -2.868 21.113 -13.649 1.00 57.47 85 PHE A N 1
ATOM 638 C CA . PHE A 1 85 ? -1.748 22.002 -13.343 1.00 57.47 85 PHE A CA 1
ATOM 639 C C . PHE A 1 85 ? -2.002 23.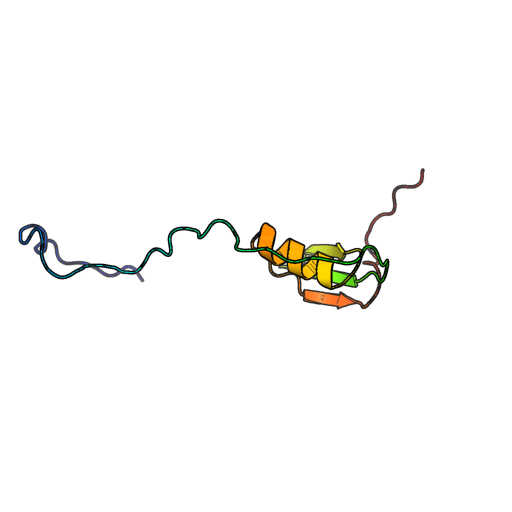430 -13.835 1.00 57.47 85 PHE A C 1
ATOM 641 O O . PHE A 1 85 ? -2.588 23.576 -14.935 1.00 57.47 85 PHE A O 1
#

Organism: Thrips palmi (NCBI:txid161013)